Protein AF-A0A9N8WAK2-F1 (afdb_monomer)

Mean predicted aligned error: 14.45 Å

pLDDT: mean 75.39, std 17.12, range [30.52, 96.31]

Organism: NCBI:txid144538

Radius of gyration: 24.08 Å; Cα contacts (8 Å, |Δi|>4): 216; chains: 1; bounding box: 55×66×49 Å

Nearest PDB structures (foldseek):
  7zg0-assembly1_E  TM=4.317E-01  e=3.577E-01  Mus musculus
  1bqu-assembly1_B  TM=4.795E-01  e=3.573E+00  Homo sapiens
  2cjs-assembly1_B  TM=3.730E-01  e=4.449E+00  Rattus norvegicus
  8d7h-assembly1_E  TM=2.527E-01  e=2.717E+00  Homo sapiens

Solvent-accessible surface area (backbone atoms only — not comparable to full-atom values): 9070 Å² total; per-residue (Å²): 93,72,51,74,58,75,84,85,86,56,85,78,49,46,86,75,45,44,57,27,38,36,29,38,33,24,26,26,96,91,55,68,40,83,76,43,76,78,47,73,44,54,40,74,68,32,63,48,82,47,69,76,54,40,50,40,63,45,57,27,39,30,34,44,37,40,38,28,89,91,45,76,49,70,57,75,76,46,67,53,60,40,95,84,63,53,71,78,45,78,87,70,75,81,44,61,90,98,48,67,73,36,40,73,50,42,79,75,40,73,35,81,75,78,87,65,82,83,63,93,64,74,80,51,69,66,59,56,51,50,53,54,54,62,71,66,53,79,75,80,78,81,79,78,85,132

Foldseek 3Di:
DKQFADFPVDPPTLQVLFKKFKFKWFFWPVDIDTADGQDIDRSVVRMDDGADFFKPPFFGWMWIWIDRPPDIDIDDIDTGGGPVPDPPRDDQPQDPPPTHSTDDMHGPGGHDDPPDDPDPDDDPVVNVVVVVVVVPDPDPDPDDDD

InterPro domains:
  IPR018466 Cell wall synthesis protein KRE9/Knh1-like, N-terminal [PF10342] (2-78)

Sequence (146 aa):
MTILWKESGAAPALDKLGNVAVKFMTGADLNQKELKVIGTVDAIVGQLKWVIPVVAPAGKIYFIRFEAGQNQYFTTRFIITDVNGQYPPPPNPPPPVGKNQGGDGTIVSDAPSAGGTCEKGKLSRDVEQAIKKMRALPLPLKKELA

Secondary structure (DSSP, 8-state):
-EEE----SPSSPHHHH-EEEEEEEEEETTEEEEEEEEEEEEGGG-EEE--PPEEESTT-EEEEEEEETTEEEEPPPEE---TT---SPS-PPPPPTTS-S-PPPEEEESPP--S---------HHHHHHHHHHHTSPPPP-----

Structure (mmCIF, N/CA/C/O backbone):
data_AF-A0A9N8WAK2-F1
#
_entry.id   AF-A0A9N8WAK2-F1
#
loop_
_atom_site.group_PDB
_atom_site.id
_atom_site.type_symbol
_atom_site.label_atom_id
_atom_site.label_alt_id
_atom_site.label_comp_id
_atom_site.label_asym_id
_atom_site.label_entity_id
_atom_site.label_seq_id
_atom_site.pdbx_PDB_ins_code
_ato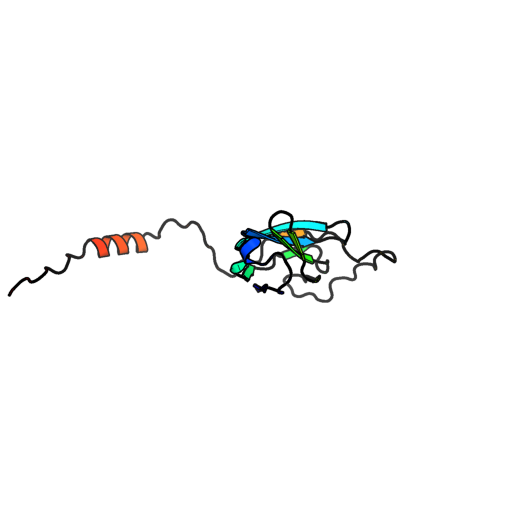m_site.Cartn_x
_atom_site.Cartn_y
_atom_site.Cartn_z
_atom_site.occupancy
_atom_site.B_iso_or_equiv
_atom_site.auth_seq_id
_atom_site.auth_comp_id
_atom_site.auth_asym_id
_atom_site.auth_atom_id
_atom_site.pdbx_PDB_model_num
ATOM 1 N N . MET A 1 1 ? 5.330 -11.485 2.479 1.00 81.50 1 MET A N 1
ATOM 2 C CA . MET A 1 1 ? 5.722 -10.431 3.438 1.00 81.50 1 MET A CA 1
ATOM 3 C C . MET A 1 1 ? 4.508 -10.071 4.289 1.00 81.50 1 MET A C 1
ATOM 5 O O . MET A 1 1 ? 3.384 -10.265 3.833 1.00 81.50 1 MET A O 1
ATOM 9 N N . THR A 1 2 ? 4.710 -9.572 5.506 1.00 89.31 2 THR A N 1
ATOM 10 C CA . THR A 1 2 ? 3.626 -9.028 6.339 1.00 89.31 2 THR A CA 1
ATOM 11 C C . THR A 1 2 ? 3.912 -7.557 6.592 1.00 89.31 2 THR A C 1
ATOM 13 O O . THR A 1 2 ? 4.991 -7.212 7.061 1.00 89.31 2 THR A O 1
ATOM 16 N N . ILE A 1 3 ? 2.956 -6.697 6.259 1.00 89.69 3 ILE A N 1
ATOM 17 C CA . ILE A 1 3 ? 2.969 -5.281 6.618 1.00 89.69 3 ILE A CA 1
ATOM 18 C C . ILE A 1 3 ? 2.408 -5.194 8.035 1.00 89.69 3 ILE A C 1
ATOM 20 O O . ILE A 1 3 ? 1.333 -5.734 8.281 1.00 89.69 3 ILE A O 1
ATOM 24 N N . LEU A 1 4 ? 3.137 -4.553 8.947 1.00 92.38 4 LEU A N 1
ATOM 25 C CA . LEU A 1 4 ? 2.766 -4.387 10.353 1.00 92.38 4 LEU A CA 1
ATOM 26 C C . LEU A 1 4 ? 2.708 -2.894 10.685 1.00 92.38 4 LEU A C 1
ATOM 28 O O . LEU A 1 4 ? 3.622 -2.155 10.319 1.00 92.38 4 LEU A O 1
ATOM 32 N N . TRP A 1 5 ? 1.674 -2.464 11.404 1.00 91.06 5 TRP A N 1
ATOM 33 C CA . TRP A 1 5 ? 1.573 -1.122 11.978 1.00 91.06 5 TRP A CA 1
ATOM 34 C C . TRP A 1 5 ? 1.121 -1.197 13.434 1.00 91.06 5 TRP A C 1
ATOM 36 O O . TRP A 1 5 ? 0.498 -2.164 13.872 1.00 91.06 5 TRP A O 1
ATOM 46 N N . LYS A 1 6 ? 1.490 -0.174 14.203 1.00 89.44 6 LYS A N 1
ATOM 47 C CA . LYS A 1 6 ? 1.177 -0.059 15.625 1.00 89.44 6 LYS A CA 1
ATOM 48 C C . LYS A 1 6 ? 0.675 1.340 15.927 1.00 89.44 6 LYS A C 1
ATOM 50 O O . LYS A 1 6 ? 1.026 2.291 15.233 1.00 89.44 6 LYS A O 1
ATOM 55 N N . GLU A 1 7 ? -0.115 1.429 16.986 1.00 87.56 7 GLU A N 1
ATOM 56 C CA . GLU A 1 7 ? -0.534 2.698 17.560 1.00 87.56 7 GLU A CA 1
ATOM 57 C C . GLU A 1 7 ? 0.695 3.493 18.019 1.00 87.56 7 GLU A C 1
ATOM 59 O O . GLU A 1 7 ? 1.611 2.936 18.630 1.00 87.56 7 GLU A O 1
ATOM 64 N N . SER A 1 8 ? 0.704 4.790 17.716 1.00 84.81 8 SER A N 1
ATOM 65 C CA . SER A 1 8 ? 1.755 5.712 18.166 1.00 84.81 8 SER A CA 1
ATOM 66 C C . SER A 1 8 ? 1.328 6.534 19.385 1.00 84.81 8 SER A C 1
ATOM 68 O O . SER A 1 8 ? 2.172 7.152 20.028 1.00 84.81 8 SER A O 1
ATOM 70 N N . GLY A 1 9 ? 0.029 6.538 19.709 1.00 81.94 9 GLY A N 1
ATOM 71 C CA . GLY A 1 9 ? -0.564 7.372 20.754 1.00 81.94 9 GLY A CA 1
ATOM 72 C C . GLY A 1 9 ? -0.939 8.775 20.265 1.00 81.94 9 GLY A C 1
ATOM 73 O O . GLY A 1 9 ? -1.505 9.554 21.030 1.00 81.94 9 GLY A O 1
ATOM 74 N N . ALA A 1 10 ? -0.649 9.103 19.002 1.00 85.00 10 ALA A N 1
ATOM 75 C CA . ALA A 1 10 ? -1.104 10.328 18.361 1.00 85.00 10 ALA A CA 1
ATOM 76 C C . ALA A 1 10 ? -2.555 10.185 17.879 1.00 85.00 10 ALA A C 1
ATOM 78 O O . ALA A 1 10 ? -2.967 9.128 17.412 1.00 85.00 10 ALA A O 1
ATOM 79 N N . ALA A 1 11 ? -3.330 11.265 17.964 1.00 83.50 11 ALA A N 1
ATOM 80 C CA . ALA A 1 11 ? -4.685 11.279 17.429 1.00 83.50 11 ALA A CA 1
ATOM 81 C C . ALA A 1 11 ? -4.689 11.328 15.882 1.00 83.50 11 ALA A C 1
ATOM 83 O O . ALA A 1 11 ? -3.815 11.974 15.296 1.00 83.50 11 ALA A O 1
ATOM 84 N N . PRO A 1 12 ? -5.710 10.749 15.221 1.00 86.38 12 PRO A N 1
ATOM 85 C CA . PRO A 1 12 ? -6.732 9.864 15.787 1.00 86.38 12 PRO A CA 1
ATOM 86 C C . PRO A 1 12 ? -6.171 8.480 16.152 1.00 86.38 12 PRO A C 1
ATOM 88 O O . PRO A 1 12 ? -5.341 7.932 15.434 1.00 86.38 12 PRO A O 1
ATOM 91 N N . ALA A 1 13 ? -6.676 7.905 17.245 1.00 88.62 13 ALA A N 1
ATOM 92 C CA . ALA A 1 13 ? -6.358 6.531 17.628 1.00 88.62 13 ALA A CA 1
ATOM 93 C C . ALA A 1 13 ? -6.865 5.524 16.577 1.00 88.62 13 ALA A C 1
ATOM 95 O O . ALA A 1 13 ? -7.866 5.775 15.896 1.00 88.62 13 ALA A O 1
ATOM 96 N N . LEU A 1 14 ? -6.206 4.365 16.474 1.00 87.56 14 LEU A N 1
ATOM 97 C CA . LEU A 1 14 ? -6.517 3.308 15.508 1.00 87.56 14 LEU A CA 1
ATOM 98 C C . LEU A 1 14 ? -7.988 2.870 15.585 1.00 87.56 14 LEU A C 1
ATOM 100 O O . LEU A 1 14 ? -8.621 2.691 14.550 1.00 87.56 14 LEU A O 1
ATOM 104 N N . ASP A 1 15 ? -8.572 2.767 16.782 1.00 89.94 15 ASP A N 1
ATOM 105 C CA . ASP A 1 15 ? -9.979 2.373 16.967 1.00 89.94 15 ASP A CA 1
ATOM 106 C C . ASP A 1 15 ? -10.985 3.395 16.403 1.00 89.94 15 ASP A C 1
ATOM 108 O O . ASP A 1 15 ? -12.152 3.068 16.189 1.00 89.94 15 ASP A O 1
ATOM 112 N N . LYS A 1 16 ? -10.547 4.635 16.148 1.00 91.31 16 LYS A N 1
ATOM 113 C CA . LYS A 1 16 ? -11.356 5.697 15.529 1.00 91.31 16 LYS A CA 1
ATOM 114 C C . LYS A 1 16 ? -11.158 5.810 14.021 1.00 91.31 16 LYS A C 1
ATOM 116 O O . LYS A 1 16 ? -11.918 6.529 13.376 1.00 91.31 16 LYS A O 1
ATOM 121 N N . LEU A 1 17 ? -10.165 5.125 13.456 1.00 88.00 17 LEU A N 1
ATOM 122 C CA . LEU A 1 17 ? -9.883 5.158 12.020 1.00 88.00 17 LEU A CA 1
ATOM 123 C C . LEU A 1 17 ? -10.798 4.233 11.207 1.00 88.00 17 LEU A C 1
ATOM 125 O O . LEU A 1 17 ? -11.031 4.499 10.029 1.00 88.00 17 LEU A O 1
ATOM 129 N N . GLY A 1 18 ? -11.330 3.169 11.818 1.00 91.38 18 GLY A N 1
ATOM 130 C CA . GLY A 1 18 ? -12.135 2.166 11.122 1.00 91.38 18 GLY A CA 1
ATOM 131 C C . GLY A 1 18 ? -11.321 1.416 10.064 1.00 91.38 18 GLY A C 1
ATOM 132 O O . GLY A 1 18 ? -10.199 0.981 10.319 1.00 91.38 18 GLY A O 1
ATOM 133 N N . ASN A 1 19 ? -11.871 1.250 8.862 1.00 94.00 19 ASN A N 1
ATOM 134 C CA . ASN A 1 19 ? -11.194 0.541 7.779 1.00 94.00 19 ASN A CA 1
ATOM 135 C C . ASN A 1 19 ? -10.083 1.388 7.141 1.00 94.00 19 ASN A C 1
ATOM 137 O O . ASN A 1 19 ? -10.319 2.486 6.640 1.00 94.00 19 ASN A O 1
ATOM 141 N N . VAL A 1 20 ? -8.887 0.810 7.070 1.00 94.25 20 VAL A N 1
ATOM 142 C CA . VAL A 1 20 ? -7.712 1.369 6.405 1.00 94.25 20 VAL A CA 1
ATOM 143 C C . VAL A 1 20 ? -7.515 0.663 5.067 1.00 94.25 20 VAL A C 1
ATOM 145 O O . VAL A 1 20 ? -7.366 -0.561 5.002 1.00 94.25 20 VAL A O 1
ATOM 148 N N . ALA A 1 21 ? -7.486 1.432 3.983 1.00 96.31 21 ALA A N 1
ATOM 149 C CA . ALA A 1 21 ? -7.036 0.967 2.680 1.00 96.31 21 ALA A CA 1
ATOM 150 C C . ALA A 1 21 ? -5.508 1.065 2.603 1.00 96.31 21 ALA A C 1
ATOM 152 O O . ALA A 1 21 ? -4.933 2.146 2.731 1.00 96.31 21 ALA A O 1
ATOM 153 N N . VAL A 1 22 ? -4.850 -0.069 2.380 1.00 95.75 22 VAL A N 1
ATOM 154 C CA . VAL A 1 22 ? -3.398 -0.151 2.215 1.00 95.75 22 VAL A CA 1
ATOM 155 C C . VAL A 1 22 ? -3.089 -0.168 0.723 1.00 95.75 22 VAL A C 1
ATOM 157 O O . VAL A 1 22 ? -3.497 -1.079 0.002 1.00 95.75 22 VAL A O 1
ATOM 160 N N . LYS A 1 23 ? -2.379 0.850 0.248 1.00 95.81 23 LYS A N 1
ATOM 161 C CA . LYS A 1 23 ? -2.120 1.112 -1.168 1.00 95.81 23 LYS A CA 1
ATOM 162 C C . LYS A 1 23 ? -0.633 1.057 -1.466 1.00 95.81 23 LYS A C 1
ATOM 164 O O . LYS A 1 23 ? 0.183 1.618 -0.738 1.00 95.81 23 LYS A O 1
ATOM 169 N N . PHE A 1 24 ? -0.292 0.390 -2.556 1.00 94.44 24 PHE A N 1
ATOM 170 C CA . PHE A 1 24 ? 1.048 0.352 -3.110 1.00 94.44 24 PHE A CA 1
ATOM 171 C C . PHE A 1 24 ? 1.235 1.522 -4.075 1.00 94.44 24 PHE A C 1
ATOM 173 O O . PHE A 1 24 ? 0.465 1.679 -5.026 1.00 94.44 24 PHE A O 1
ATOM 180 N N . MET A 1 25 ? 2.255 2.336 -3.817 1.00 92.88 25 MET A N 1
ATOM 181 C CA . MET A 1 25 ? 2.472 3.617 -4.477 1.00 92.88 25 MET A CA 1
ATOM 182 C C . MET A 1 25 ? 3.867 3.696 -5.10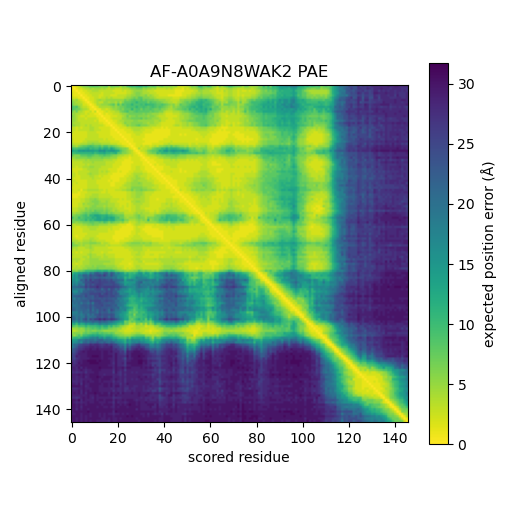1 1.00 92.88 25 MET A C 1
ATOM 184 O O . MET A 1 25 ? 4.810 3.037 -4.655 1.00 92.88 25 MET A O 1
ATOM 188 N N . THR A 1 26 ? 4.007 4.563 -6.099 1.00 90.50 26 THR A N 1
ATOM 189 C CA . THR A 1 26 ? 5.283 4.954 -6.711 1.00 90.50 26 THR A CA 1
ATOM 190 C C . THR A 1 26 ? 5.295 6.453 -7.025 1.00 90.50 26 THR A C 1
ATOM 192 O O . THR A 1 26 ? 4.318 7.157 -6.760 1.00 90.50 26 THR A O 1
ATOM 195 N N . GLY A 1 27 ? 6.394 6.940 -7.595 1.00 82.38 27 GLY A N 1
ATOM 196 C CA . GLY A 1 27 ? 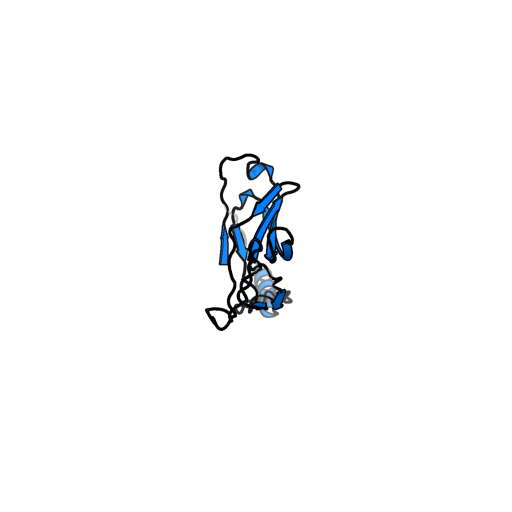6.532 8.311 -8.072 1.00 82.38 27 GLY A CA 1
ATOM 197 C C . GLY A 1 27 ? 7.328 9.218 -7.134 1.00 82.38 27 GLY A C 1
ATOM 198 O O . GLY A 1 27 ? 7.922 8.785 -6.142 1.00 82.38 27 GLY A O 1
ATOM 199 N N . ALA A 1 28 ? 7.387 10.494 -7.506 1.00 75.31 28 ALA A N 1
ATOM 200 C CA . ALA A 1 28 ? 8.080 11.541 -6.762 1.00 75.31 28 ALA A CA 1
ATOM 201 C C . ALA A 1 28 ? 7.144 12.225 -5.753 1.00 75.31 28 ALA A C 1
ATOM 203 O O . ALA A 1 28 ? 5.931 12.058 -5.783 1.00 75.31 28 ALA A O 1
ATOM 204 N N . ASP A 1 29 ? 7.711 13.050 -4.881 1.00 72.44 29 ASP A N 1
ATOM 205 C CA . ASP A 1 29 ? 7.042 13.615 -3.700 1.00 72.44 29 ASP A CA 1
ATOM 206 C C . ASP A 1 29 ? 5.745 14.345 -4.032 1.00 72.44 29 ASP A C 1
ATOM 208 O O . ASP A 1 29 ? 4.733 14.136 -3.367 1.00 72.44 29 ASP A O 1
ATOM 212 N N . LEU A 1 30 ? 5.783 15.158 -5.090 1.00 77.06 30 LEU A N 1
ATOM 213 C CA . LEU A 1 30 ? 4.643 15.937 -5.575 1.00 77.06 30 LEU A CA 1
ATOM 214 C C . LEU A 1 30 ? 3.804 15.189 -6.621 1.00 77.06 30 LEU A C 1
ATOM 216 O O . LEU A 1 30 ? 2.690 15.606 -6.909 1.00 77.06 30 LEU A O 1
ATOM 220 N N . ASN A 1 31 ? 4.319 14.086 -7.170 1.00 82.06 31 ASN A N 1
ATOM 221 C CA . ASN A 1 31 ? 3.693 13.309 -8.241 1.00 82.06 31 ASN A CA 1
ATOM 222 C C . ASN A 1 31 ? 3.632 11.838 -7.822 1.00 82.06 31 ASN A C 1
ATOM 224 O O . ASN A 1 31 ? 4.364 10.993 -8.337 1.00 82.06 31 ASN A O 1
ATOM 228 N N . GLN A 1 32 ? 2.795 11.560 -6.827 1.00 87.00 32 GLN A N 1
ATOM 229 C CA . GLN A 1 32 ? 2.598 10.217 -6.291 1.00 87.00 32 GLN A CA 1
ATOM 230 C C . GLN A 1 32 ? 1.528 9.489 -7.100 1.00 87.00 32 GLN A C 1
ATOM 232 O O . GLN A 1 32 ? 0.435 10.018 -7.306 1.00 87.00 32 GLN A O 1
ATOM 237 N N . LYS A 1 33 ? 1.818 8.256 -7.509 1.00 89.94 33 LYS A N 1
ATOM 238 C CA . LYS A 1 33 ? 0.924 7.430 -8.316 1.00 89.94 33 LYS A CA 1
ATOM 239 C C . LYS A 1 33 ? 0.555 6.156 -7.576 1.00 89.94 33 LYS A C 1
ATOM 241 O O . LYS A 1 33 ? 1.424 5.427 -7.096 1.00 89.94 33 LYS A O 1
ATOM 246 N N . GLU A 1 34 ? -0.742 5.888 -7.497 1.00 93.12 34 GLU A N 1
ATOM 247 C CA . GLU A 1 34 ? -1.249 4.612 -7.001 1.00 93.12 34 GLU A CA 1
ATOM 248 C C . GLU A 1 34 ? -1.029 3.528 -8.055 1.00 93.12 34 GLU A C 1
ATOM 250 O O . GLU A 1 34 ? -1.361 3.709 -9.227 1.00 93.12 34 GLU A O 1
ATOM 255 N N . LEU A 1 35 ? -0.453 2.404 -7.632 1.00 92.12 35 LEU A N 1
ATOM 256 C CA . LEU A 1 35 ? -0.280 1.227 -8.477 1.00 92.12 35 LEU A CA 1
ATOM 257 C C . LEU A 1 35 ? -1.346 0.176 -8.205 1.00 92.12 35 LEU A C 1
ATOM 259 O O . LEU A 1 35 ? -1.865 -0.423 -9.144 1.00 92.12 35 LEU A O 1
ATOM 263 N N . LYS A 1 36 ? -1.640 -0.084 -6.926 1.00 93.56 36 LYS A N 1
ATOM 264 C CA . LYS A 1 36 ? -2.583 -1.130 -6.524 1.00 93.56 36 LYS A CA 1
ATOM 265 C C . LYS A 1 36 ? -3.074 -0.927 -5.095 1.00 93.56 36 LYS A C 1
ATOM 267 O O . LYS A 1 36 ? -2.278 -0.647 -4.202 1.00 93.56 36 LYS A O 1
ATOM 272 N N . VAL A 1 37 ? -4.353 -1.194 -4.850 1.00 95.12 37 VAL A N 1
ATOM 273 C CA . VAL A 1 37 ? -4.865 -1.433 -3.494 1.00 95.12 37 VAL A CA 1
ATOM 274 C C . VAL A 1 37 ? -4.455 -2.844 -3.066 1.00 95.12 37 VAL A C 1
ATOM 276 O O . VAL A 1 37 ? -4.880 -3.831 -3.665 1.00 95.12 37 VAL A O 1
ATOM 279 N N . ILE A 1 38 ? -3.603 -2.945 -2.046 1.00 94.62 38 ILE A N 1
ATOM 280 C CA . ILE A 1 38 ? -3.145 -4.221 -1.479 1.00 94.62 38 ILE A CA 1
ATOM 281 C C . ILE A 1 38 ? -4.302 -4.908 -0.750 1.00 94.62 38 ILE A C 1
ATOM 283 O O . ILE A 1 38 ? -4.485 -6.118 -0.866 1.00 94.62 38 ILE A O 1
ATOM 287 N N . GLY A 1 39 ? -5.084 -4.127 -0.007 1.00 93.81 39 GLY A N 1
ATOM 288 C CA . GLY A 1 39 ? -6.263 -4.600 0.699 1.00 93.81 39 GLY A CA 1
ATOM 289 C C . GLY A 1 39 ? -6.866 -3.523 1.589 1.00 93.81 39 GLY A C 1
ATOM 290 O O . GLY A 1 39 ? -6.282 -2.458 1.789 1.00 93.81 39 GLY A O 1
ATOM 291 N N . THR A 1 40 ? -8.032 -3.835 2.141 1.00 95.88 40 THR A N 1
ATOM 292 C CA . THR A 1 40 ? -8.727 -3.001 3.120 1.00 95.88 40 THR A CA 1
ATOM 293 C C . THR A 1 40 ? -8.965 -3.827 4.368 1.00 95.88 40 THR A C 1
ATOM 295 O O . THR A 1 40 ? -9.499 -4.933 4.290 1.00 95.88 40 THR A O 1
ATOM 298 N N . VAL A 1 41 ? -8.553 -3.304 5.515 1.00 94.62 41 VAL A N 1
ATOM 299 C CA . VAL A 1 41 ? -8.616 -4.009 6.797 1.00 94.62 41 VAL A CA 1
ATOM 300 C C . VAL A 1 41 ? -8.893 -3.014 7.911 1.00 94.62 41 VAL A C 1
ATOM 302 O O . VAL A 1 41 ? -8.535 -1.846 7.795 1.00 94.62 41 VAL A O 1
ATOM 305 N N . ASP A 1 42 ? -9.564 -3.453 8.970 1.00 94.19 42 ASP A N 1
ATOM 306 C CA . ASP A 1 42 ? -9.752 -2.624 10.158 1.00 94.19 42 ASP A CA 1
ATOM 307 C C . ASP A 1 42 ? -8.388 -2.215 10.743 1.00 94.19 42 ASP A C 1
ATOM 309 O O . ASP A 1 42 ? -7.477 -3.042 10.874 1.00 94.19 42 ASP A O 1
ATOM 313 N N . ALA A 1 43 ? -8.244 -0.932 11.070 1.00 91.06 43 ALA A N 1
ATOM 314 C CA . ALA A 1 43 ? -7.046 -0.335 11.640 1.00 91.06 43 ALA A CA 1
ATOM 315 C C . ALA A 1 43 ? -6.518 -1.111 12.855 1.00 91.06 43 ALA A C 1
ATOM 317 O O . ALA A 1 43 ? -5.298 -1.246 13.001 1.00 91.06 43 ALA A O 1
ATOM 318 N N . ILE A 1 44 ? -7.412 -1.665 13.685 1.00 93.31 44 ILE A N 1
ATOM 319 C CA . ILE A 1 44 ? -7.041 -2.371 14.921 1.00 93.31 44 ILE A CA 1
ATOM 320 C C . ILE A 1 44 ? -6.365 -3.724 14.667 1.00 93.31 44 ILE A C 1
ATOM 322 O O . ILE A 1 44 ? -5.702 -4.249 15.558 1.00 93.31 44 ILE A O 1
ATOM 326 N N . VAL A 1 45 ? -6.504 -4.298 13.463 1.00 93.81 45 VAL A N 1
ATOM 327 C CA . VAL A 1 45 ? -5.859 -5.576 13.112 1.00 93.81 45 VAL A CA 1
ATOM 328 C C . VAL A 1 45 ? -4.336 -5.433 13.099 1.00 93.81 45 VAL A C 1
ATOM 330 O O . VAL A 1 45 ? -3.629 -6.401 13.376 1.00 93.81 45 VAL A O 1
ATOM 333 N N . GLY A 1 46 ? -3.817 -4.242 12.777 1.00 91.25 46 GLY A N 1
ATOM 334 C CA . GLY A 1 46 ? -2.384 -3.945 12.862 1.00 91.25 46 GLY A CA 1
ATOM 335 C C . GLY A 1 46 ? -1.507 -4.660 11.831 1.00 91.25 46 GLY A C 1
ATOM 336 O O . GLY A 1 46 ? -0.284 -4.522 11.875 1.00 91.25 46 GLY A O 1
ATOM 337 N N . GLN A 1 47 ? -2.084 -5.460 10.926 1.00 93.38 47 GLN A N 1
ATOM 338 C CA . GLN A 1 47 ? -1.309 -6.254 9.980 1.00 93.38 47 GLN A CA 1
ATOM 339 C C . GLN A 1 47 ? -2.043 -6.601 8.682 1.00 93.38 47 GLN A C 1
ATOM 341 O O . GLN A 1 47 ? -3.257 -6.803 8.661 1.00 93.38 47 GLN A O 1
ATOM 346 N N . LEU A 1 48 ? -1.276 -6.763 7.600 1.00 92.94 48 LEU A N 1
ATOM 347 C CA . LEU A 1 48 ? -1.763 -7.223 6.300 1.00 92.94 48 LEU A CA 1
ATOM 348 C C . LEU A 1 48 ? -0.709 -8.091 5.605 1.00 92.94 48 LEU A C 1
ATOM 350 O O . LEU A 1 48 ? 0.444 -7.688 5.441 1.00 92.94 48 LEU A O 1
ATOM 354 N N . LYS A 1 49 ? -1.097 -9.293 5.166 1.00 92.12 49 LYS A N 1
ATOM 355 C CA . LYS A 1 49 ? -0.223 -10.144 4.347 1.00 92.12 49 LYS A CA 1
ATOM 356 C C . LYS A 1 49 ? -0.200 -9.627 2.913 1.00 92.12 49 LYS A C 1
ATOM 358 O O . LYS A 1 49 ? -1.248 -9.422 2.311 1.00 92.12 49 LYS A O 1
ATOM 363 N N . TRP A 1 50 ? 0.998 -9.472 2.363 1.00 90.12 50 TRP A N 1
ATOM 364 C CA . TRP A 1 50 ? 1.199 -9.009 0.996 1.00 90.12 50 TRP A CA 1
ATOM 365 C C . TRP A 1 50 ? 2.367 -9.732 0.328 1.00 90.12 50 TRP A C 1
ATOM 367 O O . TRP A 1 50 ? 3.395 -10.031 0.951 1.00 90.12 50 TRP A O 1
ATOM 377 N N . VAL A 1 51 ? 2.205 -10.012 -0.961 1.00 87.81 51 VAL A N 1
ATOM 378 C CA . VAL A 1 51 ? 3.271 -10.521 -1.818 1.00 87.81 51 VAL A CA 1
ATOM 379 C C . VAL A 1 51 ? 3.652 -9.417 -2.794 1.00 87.81 51 VAL A C 1
ATOM 381 O O . VAL A 1 51 ? 2.793 -8.863 -3.478 1.00 87.81 51 VAL A O 1
ATOM 384 N N . ILE A 1 52 ? 4.938 -9.078 -2.809 1.00 85.31 52 ILE A N 1
ATOM 385 C CA . ILE A 1 52 ? 5.472 -7.969 -3.597 1.00 85.31 52 ILE A CA 1
ATOM 386 C C . ILE A 1 52 ? 5.368 -8.340 -5.087 1.00 85.31 52 ILE A C 1
ATOM 388 O O . ILE A 1 52 ? 5.829 -9.422 -5.459 1.00 85.31 52 ILE A O 1
ATOM 392 N N . PRO A 1 53 ? 4.746 -7.497 -5.931 1.00 85.50 53 PRO A N 1
ATOM 393 C CA . PRO A 1 53 ? 4.613 -7.762 -7.359 1.00 85.50 53 PRO A CA 1
ATOM 394 C C . PRO A 1 53 ? 5.946 -7.609 -8.095 1.00 85.50 53 PRO A C 1
ATOM 396 O O . PRO A 1 53 ? 6.887 -6.995 -7.589 1.00 85.50 53 PRO A O 1
ATOM 399 N N . VAL A 1 54 ? 5.993 -8.109 -9.330 1.00 83.38 54 VAL A N 1
ATOM 400 C CA . VAL A 1 54 ? 7.099 -7.811 -10.245 1.00 83.38 54 VAL A CA 1
ATOM 401 C C . VAL A 1 54 ? 6.882 -6.419 -10.818 1.00 83.38 54 VAL A C 1
ATOM 403 O O . VAL A 1 54 ? 5.785 -6.097 -11.282 1.00 83.38 54 VAL A O 1
ATOM 406 N N . VAL A 1 55 ? 7.921 -5.588 -10.792 1.00 82.81 55 VAL A N 1
ATOM 407 C CA . VAL A 1 55 ? 7.834 -4.195 -11.231 1.00 82.81 55 VAL A CA 1
ATOM 408 C C . VAL A 1 55 ? 8.839 -3.866 -12.323 1.00 82.81 55 VAL A C 1
ATOM 410 O O . VAL A 1 55 ? 9.939 -4.415 -12.356 1.00 82.81 55 VAL A O 1
ATOM 413 N N . ALA A 1 56 ? 8.473 -2.918 -13.183 1.00 76.81 56 ALA A N 1
ATOM 414 C CA . ALA A 1 56 ? 9.372 -2.337 -14.166 1.00 76.81 56 ALA A CA 1
ATOM 415 C C . ALA A 1 56 ? 9.218 -0.811 -14.241 1.00 76.81 56 ALA A C 1
ATOM 417 O O . ALA A 1 56 ? 8.098 -0.297 -14.177 1.00 76.81 56 ALA A O 1
ATOM 418 N N . PRO A 1 57 ? 10.328 -0.086 -14.439 1.00 74.38 57 PRO A N 1
ATOM 419 C CA . PRO A 1 57 ? 11.704 -0.575 -14.308 1.00 74.38 57 PRO A CA 1
ATOM 420 C C . PRO A 1 57 ? 12.051 -0.913 -12.842 1.00 74.38 57 PRO A C 1
ATOM 422 O O . PRO A 1 57 ? 11.545 -0.289 -11.904 1.00 74.38 57 PRO A O 1
ATOM 425 N N . ALA A 1 58 ? 12.921 -1.906 -12.639 1.00 71.12 58 ALA A N 1
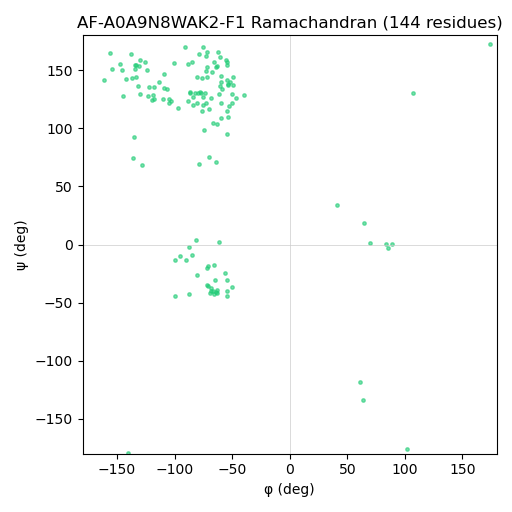ATOM 426 C CA . ALA A 1 58 ? 13.485 -2.196 -11.321 1.00 71.12 58 ALA A CA 1
ATOM 427 C C . ALA A 1 58 ? 14.328 -1.005 -10.831 1.00 71.12 58 ALA A C 1
ATOM 429 O O . ALA A 1 58 ? 14.853 -0.229 -11.632 1.00 71.12 58 ALA A O 1
ATOM 430 N N . GLY A 1 59 ? 14.460 -0.837 -9.514 1.00 69.75 59 GLY A N 1
ATOM 431 C CA . GLY A 1 59 ? 15.263 0.260 -8.959 1.00 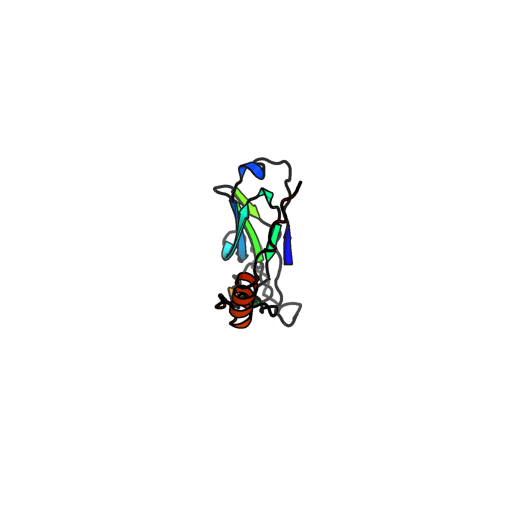69.75 59 GLY A CA 1
ATOM 432 C C . GLY A 1 59 ? 14.520 1.576 -8.720 1.00 69.75 59 GLY A C 1
ATOM 433 O O . GLY A 1 59 ? 15.133 2.545 -8.279 1.00 69.75 59 GLY A O 1
ATOM 434 N N . LYS A 1 60 ? 13.214 1.643 -9.006 1.00 78.81 60 LYS A N 1
ATOM 435 C CA . LYS A 1 60 ? 12.394 2.824 -8.697 1.00 78.81 60 LYS A CA 1
ATOM 436 C C . LYS A 1 60 ? 11.985 2.870 -7.229 1.00 78.81 60 LYS A C 1
ATOM 438 O O . LYS A 1 60 ? 12.077 1.881 -6.503 1.00 78.81 60 LYS A O 1
ATOM 443 N N . ILE A 1 61 ? 11.547 4.055 -6.816 1.00 84.00 61 ILE A N 1
ATOM 444 C CA . ILE A 1 61 ? 11.064 4.323 -5.467 1.00 84.00 61 ILE A CA 1
ATOM 445 C C . ILE A 1 61 ? 9.607 3.880 -5.360 1.00 84.00 61 ILE A C 1
ATOM 447 O O . ILE A 1 61 ? 8.753 4.267 -6.164 1.00 84.00 61 ILE A O 1
ATOM 451 N N . TYR A 1 62 ? 9.339 3.116 -4.311 1.00 88.62 62 TYR A N 1
ATOM 452 C CA . TYR A 1 62 ? 8.013 2.689 -3.914 1.00 88.62 62 TYR A CA 1
ATOM 453 C C . TYR A 1 62 ? 7.786 2.975 -2.435 1.00 88.62 62 TYR A C 1
ATOM 455 O O . TYR A 1 62 ? 8.725 3.146 -1.654 1.00 88.62 62 TYR A O 1
ATOM 463 N N . PHE A 1 63 ? 6.521 3.053 -2.056 1.00 92.31 63 PHE A N 1
ATOM 464 C CA . PHE A 1 63 ? 6.102 3.236 -0.674 1.00 92.31 63 PHE A CA 1
ATOM 465 C C . PHE A 1 63 ? 4.679 2.709 -0.502 1.00 92.31 63 PHE A C 1
ATOM 467 O O . PHE A 1 63 ? 3.963 2.462 -1.477 1.00 92.31 63 PHE A O 1
ATOM 474 N N . ILE A 1 64 ? 4.276 2.510 0.747 1.00 94.38 64 ILE A N 1
ATOM 475 C CA . ILE A 1 64 ? 2.918 2.106 1.091 1.00 94.38 64 ILE A CA 1
ATOM 476 C C . ILE A 1 64 ? 2.205 3.309 1.696 1.00 94.38 64 ILE A C 1
ATOM 478 O O . ILE A 1 64 ? 2.758 4.001 2.555 1.00 94.38 64 ILE A O 1
ATOM 482 N N . ARG A 1 65 ? 0.976 3.546 1.240 1.00 94.62 65 ARG A N 1
ATOM 483 C CA . ARG A 1 65 ? 0.066 4.535 1.812 1.00 94.62 65 ARG A CA 1
ATOM 484 C C . ARG A 1 65 ? -1.076 3.828 2.531 1.00 94.62 65 ARG A C 1
ATOM 486 O O . ARG A 1 65 ? -1.667 2.897 1.993 1.00 94.62 65 ARG A O 1
ATOM 493 N N . PHE A 1 66 ? -1.387 4.299 3.725 1.00 94.81 66 PHE A N 1
ATOM 494 C CA . PHE A 1 66 ? -2.546 3.907 4.511 1.00 94.81 66 PHE A CA 1
ATOM 495 C C . PHE A 1 66 ? -3.570 5.036 4.426 1.00 94.81 66 PHE A C 1
ATOM 497 O O . PHE A 1 66 ? -3.247 6.170 4.776 1.00 94.81 66 PHE A O 1
ATOM 504 N N . GLU A 1 67 ? -4.777 4.744 3.952 1.00 95.12 67 GLU A N 1
ATOM 505 C CA . GLU A 1 67 ? -5.863 5.723 3.845 1.00 95.12 67 GLU A CA 1
ATOM 506 C C . GLU A 1 67 ? -7.063 5.285 4.687 1.00 95.12 67 GLU A C 1
ATOM 508 O O . GLU A 1 67 ? -7.587 4.187 4.503 1.00 95.12 67 GLU A O 1
ATOM 513 N N . ALA A 1 68 ? -7.504 6.154 5.596 1.00 92.75 68 ALA A N 1
ATOM 514 C CA . ALA A 1 68 ? -8.677 5.959 6.444 1.00 92.75 68 ALA A CA 1
ATOM 515 C C . ALA A 1 68 ? -9.506 7.250 6.479 1.00 92.75 68 ALA A C 1
ATOM 517 O O . ALA A 1 68 ? -9.246 8.175 7.259 1.00 92.75 68 ALA A O 1
ATOM 518 N N . GLY A 1 69 ? -10.485 7.337 5.576 1.00 88.69 69 GLY A N 1
ATOM 519 C CA . GLY A 1 69 ? -11.249 8.561 5.345 1.00 88.69 69 GLY A CA 1
ATOM 520 C C . GLY A 1 69 ? -10.341 9.699 4.871 1.00 88.69 69 GLY A C 1
ATOM 521 O O . GLY A 1 69 ? -9.708 9.594 3.826 1.00 88.69 69 GLY A O 1
ATOM 522 N N . GLN A 1 70 ? -10.274 10.779 5.652 1.00 88.62 70 GLN A N 1
ATOM 523 C CA . GLN A 1 70 ? -9.404 11.934 5.381 1.00 88.62 70 GLN A CA 1
ATOM 524 C C . GLN A 1 70 ? -7.971 11.752 5.913 1.00 88.62 70 GLN A C 1
ATOM 526 O O . GLN A 1 70 ? -7.099 12.565 5.618 1.00 88.62 70 GLN A O 1
ATOM 531 N N . ASN A 1 71 ? -7.710 10.701 6.698 1.00 89.94 71 ASN A N 1
ATOM 532 C CA . ASN A 1 71 ? -6.393 10.458 7.276 1.00 89.94 71 ASN A CA 1
ATOM 533 C C . ASN A 1 71 ? -5.521 9.668 6.298 1.00 89.94 71 ASN A C 1
ATOM 535 O O . ASN A 1 71 ? -5.938 8.625 5.785 1.00 89.94 71 ASN A O 1
ATOM 539 N N . GLN A 1 72 ? -4.300 10.153 6.069 1.00 91.75 72 GLN A N 1
ATOM 540 C CA . GLN A 1 72 ? -3.322 9.517 5.192 1.00 91.75 72 GLN A CA 1
ATOM 541 C C . GLN A 1 72 ? -1.980 9.377 5.904 1.00 91.75 72 GLN A C 1
ATOM 543 O O . GLN A 1 72 ? -1.442 10.349 6.431 1.00 91.75 72 GLN A O 1
ATOM 548 N N . TYR A 1 73 ?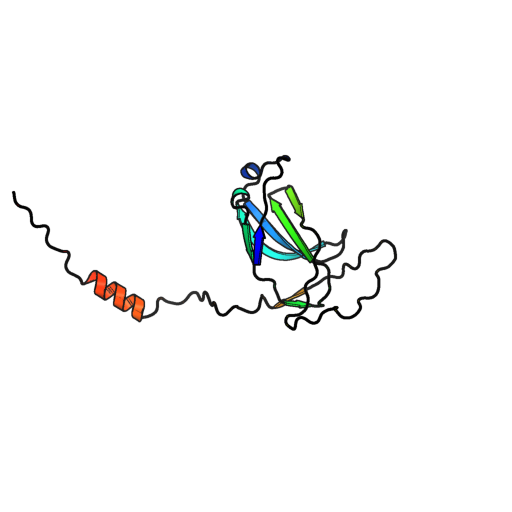 -1.421 8.170 5.870 1.00 91.25 73 TYR A N 1
ATOM 549 C CA . TYR A 1 73 ? -0.118 7.860 6.453 1.00 91.25 73 TYR A CA 1
ATOM 550 C C . TYR A 1 73 ? 0.749 7.109 5.449 1.00 91.25 73 TYR A C 1
ATOM 552 O O . TYR A 1 73 ? 0.243 6.426 4.558 1.00 91.25 73 TYR A O 1
ATOM 560 N N . PHE A 1 74 ? 2.067 7.223 5.593 1.00 91.06 74 PHE A N 1
ATOM 561 C CA . PHE A 1 74 ? 3.030 6.717 4.620 1.00 91.06 74 PHE A CA 1
ATOM 562 C C . PHE A 1 74 ? 4.150 5.954 5.313 1.00 91.06 74 PHE A C 1
ATOM 564 O O . PHE A 1 74 ? 4.611 6.347 6.385 1.00 91.06 74 PHE A O 1
ATOM 571 N N . THR A 1 75 ? 4.628 4.887 4.679 1.00 90.94 75 THR A N 1
ATOM 572 C CA . THR A 1 75 ? 5.902 4.276 5.065 1.00 90.94 75 THR A CA 1
ATOM 573 C C . THR A 1 75 ? 7.078 5.120 4.586 1.00 90.94 75 THR A C 1
ATOM 575 O O . THR A 1 75 ? 6.945 6.003 3.734 1.00 90.94 75 THR A O 1
ATOM 578 N N . THR A 1 76 ? 8.276 4.775 5.057 1.00 87.88 76 THR A N 1
ATOM 579 C CA . THR A 1 76 ? 9.499 5.161 4.355 1.00 87.88 76 THR A CA 1
ATOM 580 C C . THR A 1 76 ? 9.525 4.563 2.945 1.00 87.88 76 THR A C 1
ATOM 582 O O . THR A 1 76 ? 8.793 3.624 2.607 1.00 87.88 76 THR A O 1
ATOM 585 N N . ARG A 1 77 ? 10.371 5.151 2.103 1.00 86.56 77 ARG A N 1
ATOM 586 C CA . ARG A 1 77 ? 10.588 4.726 0.721 1.00 86.56 77 ARG A CA 1
ATOM 587 C C . ARG A 1 77 ? 11.456 3.476 0.678 1.00 86.56 77 ARG A C 1
ATOM 589 O O . ARG A 1 77 ? 12.417 3.365 1.435 1.00 86.56 77 ARG A O 1
ATOM 596 N N . PHE A 1 78 ? 11.153 2.584 -0.252 1.00 85.25 78 PHE A N 1
ATOM 597 C CA . PHE A 1 78 ? 11.937 1.387 -0.530 1.00 85.25 78 PHE A CA 1
ATOM 598 C C . PHE A 1 78 ? 12.064 1.156 -2.037 1.00 85.25 78 PHE A C 1
ATOM 600 O O . PHE A 1 78 ? 11.339 1.743 -2.841 1.00 85.25 78 PHE A O 1
ATOM 607 N N . ILE A 1 79 ? 13.011 0.304 -2.419 1.00 83.50 79 ILE A N 1
ATOM 608 C CA . ILE A 1 79 ? 13.277 -0.073 -3.807 1.00 83.50 79 ILE A CA 1
ATOM 609 C C . ILE A 1 79 ? 12.934 -1.549 -3.975 1.00 83.50 79 ILE A C 1
ATOM 611 O O . ILE A 1 79 ? 13.237 -2.360 -3.102 1.00 83.50 79 ILE A O 1
ATOM 615 N N . ILE A 1 80 ? 12.323 -1.895 -5.105 1.00 79.81 80 ILE A N 1
ATOM 616 C CA . ILE A 1 80 ? 12.116 -3.287 -5.509 1.00 79.81 80 ILE A CA 1
ATOM 617 C C . ILE A 1 80 ? 13.117 -3.607 -6.620 1.00 79.81 80 ILE A C 1
ATOM 619 O O . ILE A 1 80 ? 13.197 -2.901 -7.633 1.00 79.81 80 ILE A O 1
ATOM 623 N N . THR A 1 81 ? 13.898 -4.659 -6.402 1.00 74.75 81 THR A N 1
ATOM 624 C CA . THR A 1 81 ? 14.779 -5.268 -7.402 1.00 74.75 81 THR A CA 1
ATOM 625 C C . THR A 1 81 ? 14.011 -6.324 -8.191 1.00 74.75 81 THR A C 1
ATOM 627 O O . THR A 1 81 ? 13.025 -6.868 -7.698 1.00 74.75 81 THR A O 1
ATOM 630 N N . ASP A 1 82 ? 14.456 -6.614 -9.412 1.00 67.81 82 ASP A N 1
ATOM 631 C CA . ASP A 1 82 ? 13.863 -7.660 -10.255 1.00 67.81 82 ASP A CA 1
ATOM 632 C C . ASP A 1 82 ? 13.836 -9.037 -9.547 1.00 67.81 82 ASP A C 1
ATOM 634 O O . ASP A 1 82 ? 14.618 -9.281 -8.624 1.00 67.81 82 ASP A O 1
ATOM 638 N N . VAL A 1 83 ? 12.964 -9.950 -9.997 1.00 60.53 83 VAL A N 1
ATOM 639 C CA . VAL A 1 83 ? 12.821 -11.329 -9.485 1.00 60.53 83 VAL A CA 1
ATOM 640 C C . VAL A 1 83 ? 14.122 -12.125 -9.541 1.00 60.53 83 VAL A C 1
ATOM 642 O O . VAL A 1 83 ? 14.314 -13.039 -8.744 1.00 60.53 83 VAL A O 1
ATOM 645 N N . ASN A 1 84 ? 15.038 -11.747 -10.435 1.00 62.81 84 ASN A N 1
ATOM 646 C CA . ASN A 1 84 ? 16.368 -12.339 -10.544 1.00 62.81 84 ASN A CA 1
ATOM 647 C C . ASN A 1 84 ? 17.371 -11.777 -9.520 1.00 62.81 84 ASN A C 1
ATOM 649 O O . ASN A 1 84 ? 18.555 -12.098 -9.587 1.00 62.81 84 ASN A O 1
ATOM 653 N N . GLY A 1 85 ? 16.934 -10.901 -8.608 1.00 54.84 85 GLY A N 1
ATOM 654 C CA . GLY A 1 85 ? 17.783 -10.319 -7.569 1.00 54.84 85 GLY A CA 1
ATOM 655 C C . GLY A 1 85 ? 18.904 -9.432 -8.112 1.00 54.84 85 GLY A C 1
ATOM 656 O O . GLY A 1 85 ? 19.869 -9.183 -7.396 1.00 54.84 85 GLY A O 1
ATOM 657 N N . GLN A 1 86 ? 18.802 -8.967 -9.364 1.00 55.34 86 GLN A N 1
ATOM 658 C CA . GLN A 1 86 ? 19.805 -8.095 -9.971 1.00 55.34 86 GLN A CA 1
ATOM 659 C C . GLN A 1 86 ? 19.855 -6.772 -9.198 1.00 55.34 86 GLN A C 1
ATOM 661 O O . GLN A 1 86 ? 18.966 -5.920 -9.298 1.00 55.34 86 GLN A O 1
ATOM 666 N N . TYR A 1 87 ? 20.896 -6.657 -8.378 1.00 54.84 87 TYR A N 1
ATOM 667 C CA . TYR A 1 87 ? 21.252 -5.494 -7.587 1.00 54.84 87 TYR A CA 1
ATOM 668 C C . TYR A 1 87 ? 22.750 -5.203 -7.795 1.00 54.84 87 TYR A C 1
ATOM 670 O O . TYR A 1 87 ? 23.553 -6.136 -7.734 1.00 54.84 87 TYR A O 1
ATOM 678 N N . PRO A 1 88 ? 23.151 -3.935 -7.990 1.00 56.81 88 PRO A N 1
ATOM 679 C CA . PRO A 1 88 ? 22.294 -2.755 -8.031 1.00 56.81 88 PRO A CA 1
ATOM 680 C C . PRO A 1 88 ? 21.441 -2.708 -9.311 1.00 56.81 88 PRO A C 1
ATOM 682 O O . PRO A 1 88 ? 21.832 -3.270 -10.334 1.00 56.81 88 PRO A O 1
ATOM 685 N N . PRO A 1 89 ? 20.264 -2.057 -9.274 1.00 56.53 89 PRO A N 1
ATOM 686 C CA . PRO A 1 89 ? 19.522 -1.768 -10.497 1.00 56.53 89 PRO A CA 1
ATOM 687 C C . PRO A 1 89 ? 20.418 -1.002 -11.489 1.00 56.53 89 PRO A C 1
ATOM 689 O O . PRO A 1 89 ? 21.350 -0.315 -11.052 1.00 56.53 89 PRO A O 1
ATOM 692 N N . PRO A 1 90 ? 20.156 -1.082 -12.809 1.00 56.22 90 PRO A N 1
ATOM 693 C CA . PRO A 1 90 ? 20.915 -0.312 -13.787 1.00 56.22 90 PRO A CA 1
ATOM 694 C C . PRO A 1 90 ? 20.935 1.172 -13.383 1.00 56.22 90 PRO A C 1
ATOM 696 O O . PRO A 1 90 ? 19.912 1.671 -12.898 1.00 56.22 90 PRO A O 1
ATOM 699 N N . PRO A 1 91 ? 22.075 1.876 -13.542 1.00 57.09 91 PRO A N 1
ATOM 700 C CA . PRO A 1 91 ? 22.232 3.245 -13.070 1.00 57.09 91 PRO A CA 1
ATOM 701 C C . PRO A 1 91 ? 21.114 4.130 -13.618 1.00 57.09 91 PRO A C 1
ATOM 703 O O . PRO A 1 91 ? 21.050 4.414 -14.813 1.00 57.09 91 PRO A O 1
ATOM 706 N N . ASN A 1 92 ? 20.208 4.559 -12.745 1.00 55.16 92 ASN A N 1
ATOM 707 C CA . ASN A 1 92 ? 19.224 5.561 -13.108 1.00 55.16 92 ASN A CA 1
ATOM 708 C C . ASN A 1 92 ? 19.941 6.922 -13.042 1.00 55.16 92 ASN A C 1
ATOM 710 O O . ASN A 1 92 ? 20.616 7.175 -12.037 1.00 55.16 92 ASN A O 1
ATOM 714 N N . PRO A 1 93 ? 19.853 7.787 -14.071 1.00 57.56 93 PRO A N 1
ATOM 715 C CA . PRO A 1 93 ? 20.530 9.076 -14.037 1.00 57.56 93 PRO A CA 1
ATOM 716 C C . PRO A 1 93 ? 20.126 9.847 -12.772 1.00 57.56 93 PRO A C 1
ATOM 718 O O . PRO A 1 93 ? 18.955 9.778 -12.368 1.00 57.56 93 PRO A O 1
ATOM 721 N N . PRO A 1 94 ? 21.070 10.564 -12.129 1.00 56.38 94 PRO A N 1
ATOM 722 C CA . PRO A 1 94 ? 20.740 11.416 -11.004 1.00 56.38 94 PRO A CA 1
ATOM 723 C C . PRO A 1 94 ? 19.615 12.366 -11.419 1.00 56.38 94 PRO A C 1
ATOM 725 O O . PRO A 1 94 ? 19.624 12.890 -12.538 1.00 56.38 94 PRO A O 1
ATOM 728 N N . PRO A 1 95 ? 18.626 12.582 -10.549 1.00 56.94 95 PRO A N 1
ATOM 729 C CA . PRO A 1 95 ? 17.582 13.537 -10.840 1.00 56.94 95 PRO A CA 1
ATOM 730 C C . PRO A 1 95 ? 18.219 14.936 -10.881 1.00 56.94 95 PRO A C 1
ATOM 732 O O . PRO A 1 95 ? 19.268 15.157 -10.263 1.00 56.94 95 PRO A O 1
ATOM 735 N N . PRO A 1 96 ? 17.597 15.906 -11.569 1.00 64.56 96 PRO A N 1
ATOM 736 C CA . PRO A 1 96 ? 17.982 17.303 -11.424 1.00 64.56 96 PRO A CA 1
ATOM 737 C C . PRO A 1 96 ? 18.065 17.692 -9.942 1.00 64.56 96 PRO A C 1
ATOM 739 O O . PRO A 1 96 ? 17.263 17.218 -9.136 1.00 64.56 96 PRO A O 1
ATOM 742 N N . VAL A 1 97 ? 19.018 18.555 -9.583 1.00 55.91 97 VAL A N 1
ATOM 743 C CA . VAL A 1 97 ? 19.196 19.032 -8.201 1.00 55.91 97 VAL A CA 1
ATOM 744 C C . VAL A 1 97 ? 17.858 19.537 -7.646 1.00 55.91 97 VAL A C 1
ATOM 746 O O . VAL A 1 97 ? 17.160 20.311 -8.299 1.00 55.91 97 VAL A O 1
ATOM 749 N N . GLY A 1 98 ? 17.475 19.059 -6.458 1.00 56.78 98 GLY A N 1
ATOM 750 C CA . GLY A 1 98 ? 16.191 19.384 -5.822 1.00 56.78 98 GLY A CA 1
ATOM 751 C C . GLY A 1 98 ? 14.998 18.536 -6.282 1.00 56.78 98 GLY A C 1
ATOM 752 O O . GLY A 1 98 ? 13.888 18.733 -5.793 1.00 56.78 98 GLY A O 1
ATOM 753 N N . LYS A 1 99 ? 15.200 17.576 -7.191 1.00 59.06 99 LYS A N 1
ATOM 754 C CA . LYS A 1 99 ? 14.213 16.545 -7.528 1.00 59.06 99 LYS A CA 1
ATOM 755 C C . LYS A 1 99 ? 14.673 15.197 -6.995 1.00 59.06 99 LYS A C 1
ATOM 757 O O . LYS A 1 99 ? 15.859 14.898 -6.964 1.00 59.06 99 LYS A O 1
ATOM 762 N N . ASN A 1 100 ? 13.726 14.361 -6.598 1.00 59.16 100 ASN A N 1
ATOM 763 C CA . ASN A 1 100 ? 14.029 12.998 -6.178 1.00 59.16 100 ASN A CA 1
ATOM 764 C C . ASN A 1 100 ? 14.095 12.079 -7.399 1.00 59.16 100 ASN A C 1
ATOM 766 O O . ASN A 1 100 ? 13.463 12.356 -8.415 1.00 59.16 100 ASN A O 1
ATOM 770 N N . GLN A 1 101 ? 14.805 10.950 -7.289 1.00 58.78 101 GLN A N 1
ATOM 771 C CA . GLN A 1 101 ? 14.925 9.931 -8.352 1.00 58.78 101 GLN A CA 1
ATOM 772 C C . GLN A 1 101 ? 13.586 9.287 -8.765 1.00 58.78 101 GLN A C 1
ATOM 774 O O . GLN A 1 101 ? 13.583 8.384 -9.604 1.00 58.78 101 GLN A O 1
ATOM 779 N N . GLY A 1 102 ? 12.470 9.727 -8.167 1.00 57.88 102 GLY A N 1
ATOM 780 C CA . GLY A 1 102 ? 11.112 9.241 -8.368 1.00 57.88 102 GLY A CA 1
ATOM 781 C C . GLY A 1 102 ? 10.722 9.277 -9.838 1.00 57.88 102 GLY A C 1
ATOM 782 O O . GLY A 1 102 ? 10.294 10.299 -10.363 1.00 57.88 102 GLY A O 1
ATOM 783 N N . GLY A 1 103 ? 10.903 8.137 -10.490 1.00 62.72 103 GLY A N 1
ATOM 784 C CA . GLY A 1 103 ? 10.223 7.798 -11.724 1.00 62.72 103 GLY A CA 1
ATOM 785 C C . GLY A 1 103 ? 9.074 6.858 -11.406 1.00 62.72 103 GLY A C 1
ATOM 786 O O . GLY A 1 103 ? 9.109 6.150 -10.396 1.00 62.72 103 GLY A O 1
ATOM 787 N N . ASP A 1 104 ? 8.087 6.844 -12.287 1.00 74.62 104 ASP A N 1
ATOM 788 C CA . ASP A 1 104 ? 6.939 5.965 -12.151 1.00 74.62 104 ASP A CA 1
ATOM 789 C C . ASP A 1 104 ? 7.367 4.518 -12.398 1.00 74.62 104 ASP A C 1
ATOM 791 O O . ASP A 1 104 ? 7.818 4.154 -13.487 1.00 74.62 104 ASP A O 1
ATOM 795 N N . GLY A 1 105 ? 7.244 3.692 -11.364 1.00 78.38 105 GLY A N 1
ATOM 796 C CA . GLY A 1 105 ? 7.209 2.250 -11.530 1.00 78.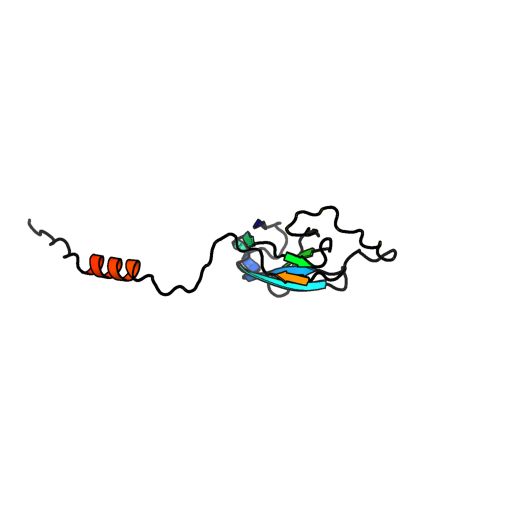38 105 GLY A CA 1
ATOM 797 C C . GLY A 1 105 ? 5.880 1.796 -12.127 1.00 78.38 105 GLY A C 1
ATOM 798 O O . GLY A 1 105 ? 4.871 2.500 -12.089 1.00 78.38 105 GLY A O 1
ATOM 799 N N . THR A 1 106 ? 5.862 0.584 -12.659 1.00 84.56 106 THR A N 1
ATOM 800 C CA . THR A 1 106 ? 4.642 -0.104 -13.088 1.00 84.56 106 THR A CA 1
ATOM 801 C C . THR A 1 106 ? 4.671 -1.540 -12.591 1.00 84.56 106 THR A C 1
ATOM 803 O O . THR A 1 106 ? 5.746 -2.111 -12.407 1.00 84.56 106 THR A O 1
ATOM 806 N N . ILE A 1 107 ? 3.495 -2.120 -12.354 1.00 86.56 107 ILE A N 1
ATOM 807 C CA . ILE A 1 107 ? 3.366 -3.554 -12.085 1.00 86.56 107 ILE A CA 1
ATOM 808 C C . ILE A 1 107 ? 3.406 -4.275 -13.434 1.00 86.56 107 ILE A C 1
ATOM 810 O O . ILE A 1 107 ? 2.581 -3.996 -14.299 1.00 86.56 107 ILE A O 1
ATOM 814 N N . VAL A 1 108 ? 4.364 -5.185 -13.604 1.00 85.12 108 VAL A N 1
ATOM 815 C CA . VAL A 1 108 ? 4.503 -6.017 -14.814 1.00 85.12 108 VAL A CA 1
ATOM 816 C C . VAL A 1 108 ? 3.661 -7.273 -14.684 1.00 85.12 108 VAL A C 1
ATOM 818 O O . VAL A 1 108 ? 2.969 -7.673 -15.616 1.00 85.12 108 VAL A O 1
ATOM 821 N N . SER A 1 109 ? 3.702 -7.883 -13.505 1.00 80.94 109 SER A N 1
ATOM 822 C CA . SER A 1 109 ? 2.847 -9.000 -13.151 1.00 80.94 109 SER A CA 1
ATOM 823 C C . SER A 1 109 ? 2.535 -8.946 -11.667 1.00 80.94 109 SER A C 1
ATOM 825 O O . SER A 1 109 ? 3.318 -8.431 -10.857 1.00 80.94 109 SER A O 1
ATOM 827 N N . ASP A 1 110 ? 1.406 -9.544 -11.297 1.00 75.19 110 ASP A N 1
ATOM 828 C CA . ASP A 1 110 ? 1.199 -9.913 -9.907 1.00 75.19 110 ASP A CA 1
ATOM 829 C C . ASP A 1 110 ? 2.363 -10.776 -9.420 1.00 75.19 110 ASP A C 1
ATOM 831 O O . ASP A 1 110 ? 3.115 -11.364 -10.210 1.00 75.19 110 ASP A O 1
ATOM 835 N N . ALA A 1 111 ? 2.548 -10.782 -8.102 1.00 65.25 111 ALA A N 1
ATOM 836 C CA . ALA A 1 111 ? 3.633 -11.524 -7.496 1.00 65.25 111 ALA A CA 1
ATOM 837 C C . ALA A 1 111 ? 3.662 -12.961 -8.033 1.00 65.25 111 ALA A C 1
ATOM 839 O O . ALA A 1 111 ? 2.589 -13.565 -8.156 1.00 65.25 111 ALA A O 1
ATOM 840 N N . PRO A 1 112 ? 4.851 -13.510 -8.350 1.00 56.19 112 PRO A N 1
ATOM 841 C CA . PRO A 1 112 ? 4.950 -14.891 -8.785 1.00 56.19 112 PRO A CA 1
ATOM 842 C C . PRO A 1 112 ? 4.246 -15.747 -7.738 1.00 56.19 112 PRO A C 1
ATOM 844 O O . PRO A 1 112 ? 4.569 -15.682 -6.549 1.00 56.19 112 PRO A O 1
ATOM 847 N N . SER A 1 113 ? 3.203 -16.457 -8.174 1.00 41.91 113 SER A N 1
ATOM 848 C CA . SER A 1 113 ? 2.399 -17.286 -7.289 1.00 41.91 113 SER A CA 1
ATOM 849 C C . SER A 1 113 ? 3.344 -18.237 -6.572 1.00 41.91 113 SER A C 1
ATOM 851 O O . SER A 1 113 ? 3.967 -19.096 -7.195 1.00 41.91 113 SER A O 1
ATOM 853 N N . ALA A 1 114 ? 3.460 -18.089 -5.255 1.00 45.12 114 ALA A N 1
ATOM 854 C CA . ALA A 1 114 ? 3.995 -19.144 -4.420 1.00 45.12 114 ALA A CA 1
ATOM 855 C C . ALA A 1 114 ? 2.954 -20.273 -4.399 1.00 45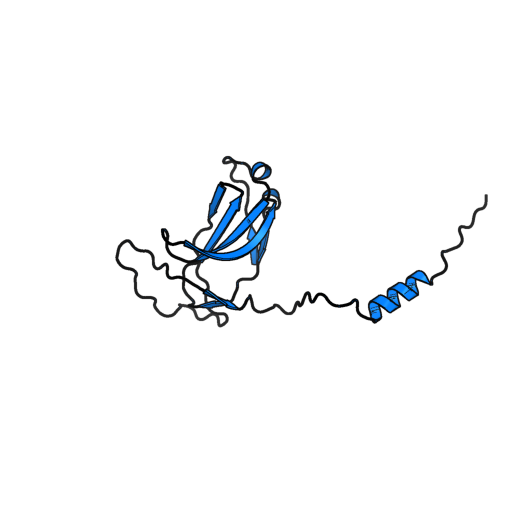.12 114 ALA A C 1
ATOM 857 O O . ALA A 1 114 ? 2.190 -20.374 -3.448 1.00 45.12 114 ALA A O 1
ATOM 858 N N . GLY A 1 115 ? 2.868 -21.041 -5.493 1.00 35.88 115 GLY A N 1
ATOM 859 C CA . GLY A 1 115 ? 2.222 -22.355 -5.606 1.00 35.88 115 GLY A CA 1
ATOM 860 C C . GLY A 1 115 ? 0.880 -22.548 -4.894 1.00 35.88 115 GLY A C 1
ATOM 861 O O . GLY A 1 115 ? 0.619 -23.641 -4.403 1.00 35.88 115 GLY A O 1
ATOM 862 N N . GLY A 1 116 ? 0.043 -21.517 -4.804 1.00 37.19 116 GLY A N 1
ATOM 863 C CA . GLY A 1 116 ? -1.188 -21.547 -4.022 1.00 37.19 116 GLY A CA 1
ATOM 864 C C . GLY A 1 116 ? -2.319 -20.914 -4.803 1.00 37.19 116 GLY A C 1
ATOM 865 O O . GLY A 1 116 ? -2.712 -19.782 -4.530 1.00 37.19 116 GLY A O 1
ATOM 866 N N . THR A 1 117 ? -2.832 -21.628 -5.799 1.00 30.52 117 THR A N 1
ATOM 867 C CA . THR A 1 117 ? -4.098 -21.273 -6.433 1.00 30.52 117 THR A CA 1
ATOM 868 C C . THR A 1 117 ? -5.223 -21.469 -5.417 1.00 30.52 117 THR A C 1
ATOM 870 O O . THR A 1 117 ? -5.663 -22.582 -5.148 1.00 30.52 117 THR A O 1
ATOM 873 N N . CYS A 1 118 ? -5.752 -20.378 -4.864 1.00 36.81 118 CYS A N 1
ATOM 874 C CA . CYS A 1 118 ? -7.156 -20.356 -4.467 1.00 36.81 118 CYS A CA 1
ATOM 875 C C . CYS A 1 118 ? -7.993 -20.136 -5.733 1.00 36.81 118 CYS A C 1
ATOM 877 O O . CYS A 1 118 ? -8.581 -19.080 -5.958 1.00 36.81 118 CYS A O 1
ATOM 879 N N . GLU A 1 119 ? -8.023 -21.146 -6.605 1.00 36.69 119 GLU A N 1
ATOM 880 C CA . GLU A 1 119 ? -9.102 -21.229 -7.579 1.00 36.69 119 GLU A CA 1
ATOM 881 C C . GLU A 1 119 ? -10.417 -21.312 -6.799 1.00 36.69 119 GLU A C 1
ATOM 883 O O . GLU A 1 119 ? -10.511 -22.008 -5.783 1.00 36.69 119 GLU A O 1
ATOM 888 N N . LYS A 1 120 ? -11.458 -20.622 -7.281 1.00 46.28 120 LYS A N 1
ATOM 889 C CA . LYS A 1 120 ? -12.851 -20.961 -6.957 1.00 46.28 120 LYS A CA 1
ATOM 890 C C . LYS A 1 120 ? -13.133 -22.350 -7.540 1.00 46.28 120 LYS A C 1
ATOM 892 O O . LYS A 1 120 ? -13.811 -22.497 -8.552 1.00 46.28 120 LYS A O 1
ATOM 897 N N . GLY A 1 121 ? -12.530 -23.361 -6.929 1.00 37.75 121 GLY A N 1
ATOM 898 C CA . GLY A 1 121 ? -12.635 -24.748 -7.308 1.00 37.75 121 GLY A CA 1
ATOM 899 C C . GLY A 1 121 ? -13.986 -25.254 -6.856 1.00 37.75 121 GLY A C 1
ATOM 900 O O . GLY A 1 121 ? -14.309 -25.245 -5.668 1.00 37.75 121 GLY A O 1
ATOM 901 N N . LYS A 1 122 ? -14.777 -25.704 -7.827 1.00 51.78 122 LYS A N 1
ATOM 902 C CA . LYS A 1 122 ? -15.847 -26.669 -7.602 1.00 51.78 122 LYS A CA 1
ATOM 903 C C . LYS A 1 122 ? -15.341 -27.707 -6.593 1.00 51.78 122 LYS A C 1
ATOM 905 O O . LYS A 1 122 ? -14.242 -28.231 -6.775 1.00 51.78 122 LYS A O 1
ATOM 910 N N . LEU A 1 123 ? -16.115 -27.957 -5.534 1.00 54.56 123 LEU A N 1
ATOM 911 C CA . LEU A 1 123 ? -15.779 -28.951 -4.514 1.00 54.56 123 LEU A CA 1
ATOM 912 C C . LEU A 1 123 ? -15.341 -30.240 -5.225 1.00 54.56 123 LEU A C 1
ATOM 914 O O . LEU A 1 123 ? -16.051 -30.705 -6.124 1.00 54.56 123 LEU A O 1
ATOM 918 N N . SER A 1 124 ? -14.156 -30.768 -4.906 1.00 67.06 124 SER A N 1
ATOM 919 C CA . SER A 1 124 ? -13.688 -31.979 -5.579 1.00 67.06 124 SER A CA 1
ATOM 920 C C . SER A 1 124 ? -14.693 -33.106 -5.330 1.00 67.06 124 SER A C 1
ATOM 922 O O . SER A 1 124 ? -15.311 -33.183 -4.262 1.00 67.06 124 SER A O 1
ATOM 924 N N . ARG A 1 125 ? -14.881 -33.980 -6.326 1.00 67.56 125 ARG A N 1
ATOM 925 C CA . ARG A 1 125 ? -15.815 -35.115 -6.225 1.00 67.56 125 ARG A CA 1
ATOM 926 C C . ARG A 1 125 ? -15.528 -35.976 -4.993 1.00 67.56 125 ARG A C 1
ATOM 928 O O . ARG A 1 125 ? -16.463 -36.501 -4.399 1.00 67.56 125 ARG A O 1
ATOM 935 N N . ASP A 1 126 ? -14.270 -36.043 -4.570 1.00 68.38 126 ASP A N 1
ATOM 936 C CA . ASP A 1 126 ? -13.841 -36.773 -3.377 1.00 68.38 126 ASP A CA 1
ATOM 937 C C . ASP A 1 126 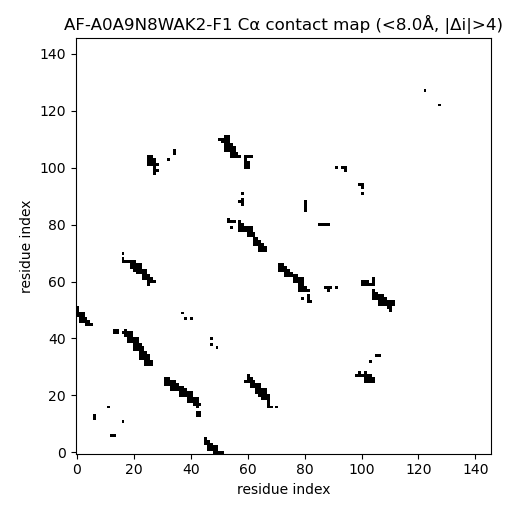? -14.390 -36.155 -2.083 1.00 68.38 126 ASP A C 1
ATOM 939 O O . ASP A 1 126 ? -14.863 -36.875 -1.203 1.00 68.38 126 ASP A O 1
ATOM 943 N N . VAL A 1 127 ? -14.414 -34.820 -1.981 1.00 66.81 127 VAL A N 1
ATOM 944 C CA . VAL A 1 127 ? -15.023 -34.115 -0.839 1.00 66.81 127 VAL A CA 1
ATOM 945 C C . VAL A 1 127 ? -16.543 -34.289 -0.855 1.00 66.81 127 VAL A C 1
ATOM 947 O O . VAL A 1 127 ? -17.154 -34.536 0.186 1.00 66.81 127 VAL A O 1
ATOM 950 N N . GLU A 1 128 ? -17.163 -34.232 -2.033 1.00 70.81 128 GLU A N 1
ATOM 951 C CA . GLU A 1 128 ? -18.606 -34.439 -2.189 1.00 70.81 128 GLU A CA 1
ATOM 952 C C . GLU A 1 128 ? -19.021 -35.871 -1.788 1.00 70.81 128 GLU A C 1
ATOM 954 O O . GLU A 1 128 ? -20.008 -36.076 -1.071 1.00 70.81 128 GLU A O 1
ATOM 959 N N . GLN A 1 129 ? -18.214 -36.871 -2.157 1.00 70.50 129 GLN A N 1
ATOM 960 C CA . GLN A 1 129 ? -18.436 -38.275 -1.811 1.00 70.50 129 GLN A CA 1
ATOM 961 C C . GLN A 1 129 ? -18.171 -38.551 -0.320 1.00 70.50 129 GLN A C 1
ATOM 963 O O . GLN A 1 129 ? -18.916 -39.316 0.301 1.00 70.50 129 GLN A O 1
ATOM 968 N N . ALA A 1 130 ? -17.191 -37.873 0.290 1.00 68.50 130 ALA A N 1
ATOM 969 C CA . ALA A 1 130 ? -16.924 -37.942 1.727 1.00 68.50 130 ALA A CA 1
ATOM 970 C C . ALA A 1 130 ? -18.072 -37.351 2.568 1.00 68.50 130 ALA A C 1
ATOM 972 O O . ALA A 1 130 ? -18.503 -37.974 3.541 1.00 68.50 130 ALA A O 1
ATOM 973 N N . ILE A 1 131 ? -18.636 -36.204 2.167 1.00 71.75 131 ILE A N 1
ATOM 974 C CA . ILE A 1 131 ? -19.802 -35.601 2.838 1.00 71.75 131 ILE A CA 1
ATOM 975 C C . ILE A 1 131 ? -21.025 -36.519 2.732 1.00 71.75 131 ILE A C 1
ATOM 977 O O . ILE A 1 131 ? -21.738 -36.722 3.719 1.00 71.75 131 ILE A O 1
ATOM 981 N N . LYS A 1 132 ? -21.255 -37.126 1.559 1.00 73.62 132 LYS A N 1
ATOM 982 C CA . LYS A 1 132 ? -22.357 -38.079 1.365 1.00 73.62 132 LYS A CA 1
ATOM 983 C C . LYS A 1 132 ? -22.197 -39.322 2.245 1.00 73.62 132 LYS A C 1
ATOM 985 O O . LYS A 1 132 ? -23.177 -39.784 2.823 1.00 73.62 132 LYS A O 1
ATOM 990 N N . LYS A 1 133 ? -20.967 -39.822 2.400 1.00 71.12 133 LYS A N 1
ATOM 991 C CA . LYS A 1 133 ? -20.657 -40.971 3.263 1.00 71.12 133 LYS A CA 1
ATOM 992 C C . LYS A 1 133 ? -20.833 -40.646 4.749 1.00 71.12 133 LYS A C 1
ATOM 994 O O . LYS A 1 133 ? -21.348 -41.481 5.482 1.00 71.12 133 LYS A O 1
ATOM 999 N N . MET A 1 134 ? -20.490 -39.429 5.180 1.00 65.19 134 MET A N 1
ATOM 1000 C CA . MET A 1 134 ? -20.695 -38.987 6.566 1.00 65.19 134 MET A CA 1
ATOM 1001 C C . MET A 1 134 ? -22.172 -38.765 6.916 1.00 65.19 134 MET A C 1
ATOM 1003 O O . MET A 1 134 ? -22.582 -39.097 8.022 1.00 65.19 134 MET A O 1
ATOM 1007 N N . ARG A 1 135 ? -22.997 -38.273 5.979 1.00 68.62 135 ARG A N 1
ATOM 1008 C CA . ARG A 1 135 ? -24.456 -38.153 6.187 1.00 68.62 135 ARG A CA 1
ATOM 1009 C C . ARG A 1 135 ? -25.193 -39.496 6.189 1.00 68.62 135 ARG A C 1
ATOM 1011 O O . ARG A 1 135 ? -26.309 -39.560 6.686 1.00 68.62 135 ARG A O 1
ATOM 1018 N N . ALA A 1 136 ? -24.591 -40.541 5.626 1.00 65.12 136 ALA A N 1
ATOM 1019 C CA . ALA A 1 136 ? -25.155 -41.889 5.597 1.00 65.12 136 ALA A CA 1
ATOM 1020 C C . ALA A 1 136 ? -24.809 -42.722 6.845 1.00 65.12 136 ALA A C 1
ATOM 1022 O O . ALA A 1 136 ? -25.250 -43.865 6.948 1.00 65.12 136 ALA A O 1
ATOM 1023 N N . LEU A 1 137 ? -24.022 -42.182 7.784 1.00 57.88 137 LEU A N 1
ATOM 1024 C CA . LEU A 1 137 ? -23.762 -42.858 9.049 1.00 57.88 137 LEU A CA 1
ATOM 1025 C C . LEU A 1 137 ? -25.026 -42.787 9.922 1.00 57.88 137 LEU A C 1
ATOM 1027 O O . LEU A 1 137 ? -25.494 -41.683 10.211 1.00 57.88 137 LEU A O 1
ATOM 1031 N N . PRO A 1 138 ? -25.593 -43.928 10.351 1.00 60.66 138 PRO A N 1
ATOM 1032 C CA . PRO A 1 138 ? -26.699 -43.913 11.294 1.00 60.66 138 PRO A CA 1
ATOM 1033 C C . PRO A 1 138 ? -26.227 -43.266 12.600 1.00 60.66 138 PRO A C 1
ATOM 1035 O O . PRO A 1 138 ? -25.181 -43.635 13.138 1.00 60.66 138 PRO A O 1
ATOM 1038 N N . LEU A 1 139 ? -26.988 -42.280 13.093 1.00 60.06 139 LEU A N 1
ATOM 1039 C CA . LEU A 1 139 ? -26.735 -41.687 14.405 1.00 60.06 139 LEU A CA 1
ATOM 1040 C C . LEU A 1 139 ? -26.690 -42.805 15.458 1.00 60.06 139 LEU A C 1
ATOM 1042 O O . LEU A 1 139 ? -27.552 -43.689 15.426 1.00 60.06 139 LEU A O 1
ATOM 1046 N N . PRO A 1 140 ? -25.740 -42.778 16.409 1.00 54.44 140 PRO A N 1
ATOM 1047 C CA . PRO A 1 140 ? -25.767 -43.726 17.509 1.00 54.44 140 PRO A CA 1
ATOM 1048 C C . PRO A 1 140 ? -27.077 -43.542 18.282 1.00 54.44 140 PRO A C 1
ATOM 1050 O O . PRO A 1 140 ? -27.383 -42.444 18.754 1.00 54.44 140 PRO A O 1
ATOM 1053 N N . LEU A 1 141 ? -27.862 -44.622 18.366 1.00 49.78 141 LEU A N 1
ATOM 1054 C CA . LEU A 1 141 ? -29.075 -44.691 19.173 1.00 49.78 141 LEU A CA 1
ATOM 1055 C C . LEU A 1 141 ? -28.742 -44.211 20.590 1.00 49.78 141 LEU A C 1
ATOM 1057 O O . LEU A 1 141 ? -27.890 -44.796 21.263 1.00 49.78 141 LEU A O 1
ATOM 1061 N N . LYS A 1 142 ? -29.436 -43.167 21.048 1.00 55.81 142 LYS A N 1
ATOM 1062 C CA . LYS A 1 142 ? -29.471 -42.814 22.466 1.00 55.81 142 LYS A CA 1
ATOM 1063 C C . LYS A 1 142 ? -30.041 -44.020 23.208 1.00 55.81 142 LYS A C 1
ATOM 1065 O O . LYS A 1 142 ? -31.221 -44.324 23.065 1.00 55.81 142 LYS A O 1
ATOM 1070 N N . LYS A 1 143 ? -29.207 -44.730 23.964 1.00 52.09 143 LYS A N 1
ATOM 1071 C CA . LYS A 1 143 ? -29.707 -45.622 25.007 1.00 52.09 143 LYS A CA 1
ATOM 1072 C C . LYS A 1 143 ? -30.171 -44.727 26.154 1.00 52.09 143 LYS A C 1
ATOM 1074 O O . LYS A 1 143 ? -29.350 -44.208 26.901 1.00 52.09 143 LYS A O 1
ATOM 1079 N N . GLU A 1 144 ? -31.477 -44.479 26.200 1.00 55.62 144 GLU A N 1
ATOM 1080 C CA . GLU A 1 144 ? -32.187 -44.234 27.457 1.00 55.62 144 GLU A CA 1
ATOM 1081 C C . GLU A 1 144 ? -32.106 -45.478 28.356 1.00 55.62 144 GLU A C 1
ATOM 1083 O O . GLU A 1 144 ? -31.798 -46.564 27.857 1.00 55.62 144 GLU A O 1
ATOM 1088 N N . LEU A 1 145 ? -32.457 -45.282 29.635 1.00 46.44 145 LEU A N 1
ATOM 1089 C CA . LEU A 1 145 ? -32.524 -46.199 30.791 1.00 46.44 145 LEU A CA 1
ATOM 1090 C C . LEU A 1 145 ? -31.385 -45.931 31.785 1.00 46.44 145 LEU A C 1
ATOM 1092 O O . LEU A 1 145 ? -30.222 -45.925 31.396 1.00 46.44 145 LEU A O 1
ATOM 1096 N N . ALA A 1 146 ? -31.616 -45.778 33.083 1.00 47.62 146 ALA A N 1
ATOM 1097 C CA . ALA A 1 146 ? -32.797 -45.572 33.924 1.00 47.62 146 ALA A CA 1
ATOM 1098 C C . ALA A 1 146 ? -32.244 -45.140 35.296 1.00 47.62 146 ALA A C 1
ATOM 1100 O O . ALA A 1 146 ? -31.091 -45.539 35.593 1.00 47.62 146 ALA A O 1
#